Protein AF-A0A931W979-F1 (afdb_monomer_lite)

Secondary structure (DSSP, 8-state):
-----EE-TTT--EESSHHHHHHHHHHHS--TTTTSTT-EEPTTT--EESSHHHHHHHHHHTT---

pLDDT: mean 79.58, std 13.18, range [46.31, 92.25]

Structure (mmCIF, N/CA/C/O backbone):
data_AF-A0A931W979-F1
#
_entry.id   AF-A0A931W979-F1
#
loop_
_atom_site.group_PDB
_atom_site.id
_atom_site.type_symbol
_atom_site.label_atom_id
_atom_site.label_alt_id
_atom_site.label_comp_id
_atom_site.label_asym_id
_atom_site.label_entity_id
_atom_site.label_seq_id
_atom_site.pdbx_PDB_ins_code
_atom_site.Cartn_x
_atom_site.Cartn_y
_atom_site.Cartn_z
_atom_site.occupancy
_atom_site.B_iso_or_equiv
_atom_site.auth_seq_id
_atom_site.auth_comp_id
_atom_site.auth_asym_id
_atom_site.auth_atom_id
_atom_site.pdbx_PDB_model_num
ATOM 1 N N . MET A 1 1 ? 20.382 -17.285 -28.246 1.00 46.31 1 MET A N 1
ATOM 2 C CA . MET A 1 1 ? 20.043 -17.388 -26.816 1.00 46.31 1 MET A CA 1
ATOM 3 C C . MET A 1 1 ? 18.956 -16.373 -26.584 1.00 46.31 1 MET A C 1
ATOM 5 O O . MET A 1 1 ? 19.226 -15.181 -26.623 1.00 46.31 1 MET A O 1
ATOM 9 N N . ASP A 1 2 ? 17.727 -16.855 -26.529 1.00 54.72 2 ASP A N 1
ATOM 10 C CA . ASP A 1 2 ? 16.507 -16.066 -26.477 1.00 54.72 2 ASP A CA 1
ATOM 11 C C . ASP A 1 2 ? 16.493 -15.297 -25.157 1.00 54.72 2 ASP A C 1
ATOM 13 O O . ASP A 1 2 ? 16.241 -15.852 -24.089 1.00 54.72 2 ASP A O 1
ATOM 17 N N . SER A 1 3 ? 16.884 -14.023 -25.221 1.00 69.00 3 SER A N 1
ATOM 18 C CA . SER A 1 3 ? 16.843 -13.111 -24.086 1.00 69.00 3 SER A CA 1
ATOM 19 C C . SER A 1 3 ? 15.386 -12.945 -23.680 1.00 69.00 3 SER A C 1
ATOM 21 O O . SER A 1 3 ? 14.656 -12.158 -24.282 1.00 69.00 3 SER A O 1
ATOM 23 N N . ASN A 1 4 ? 14.959 -13.729 -22.692 1.00 75.50 4 ASN A N 1
ATOM 24 C CA . ASN A 1 4 ? 13.621 -13.699 -22.122 1.00 75.50 4 ASN A CA 1
ATOM 25 C C . ASN A 1 4 ? 13.423 -12.380 -21.359 1.00 75.50 4 ASN A C 1
ATOM 27 O O . ASN A 1 4 ? 13.509 -12.333 -20.134 1.00 75.50 4 ASN A O 1
ATOM 31 N N . LYS A 1 5 ? 13.242 -11.290 -22.111 1.00 84.56 5 LYS A N 1
ATOM 32 C CA . LYS A 1 5 ? 12.946 -9.961 -21.586 1.00 84.56 5 LYS A CA 1
ATOM 33 C C . LYS A 1 5 ? 11.522 -9.951 -21.059 1.00 84.56 5 LYS A C 1
ATOM 35 O O . LYS A 1 5 ? 10.596 -10.438 -21.710 1.00 84.56 5 LYS A O 1
ATOM 40 N N . LEU A 1 6 ? 11.350 -9.370 -19.885 1.00 89.81 6 LEU A N 1
ATOM 41 C CA . LEU A 1 6 ? 10.073 -9.326 -19.198 1.00 89.81 6 LEU A CA 1
ATOM 42 C C . LEU A 1 6 ? 9.267 -8.159 -19.738 1.00 89.81 6 LEU A C 1
ATOM 44 O O . LEU A 1 6 ? 9.759 -7.037 -19.842 1.00 89.81 6 LEU A O 1
ATOM 48 N N . LYS A 1 7 ? 8.034 -8.449 -20.145 1.00 90.25 7 LYS A N 1
ATOM 49 C CA . LYS A 1 7 ? 7.157 -7.478 -20.784 1.00 90.25 7 LYS A CA 1
ATOM 50 C C . LYS A 1 7 ? 6.100 -7.024 -19.789 1.00 90.25 7 LYS A C 1
ATOM 52 O O . LYS A 1 7 ? 5.347 -7.852 -19.284 1.00 90.25 7 LYS A O 1
ATOM 57 N N . CYS A 1 8 ? 6.019 -5.722 -19.536 1.00 89.62 8 CYS A N 1
ATOM 58 C CA . CYS A 1 8 ? 4.975 -5.167 -18.689 1.00 89.62 8 CYS A CA 1
ATOM 59 C C . CYS A 1 8 ? 3.602 -5.421 -19.339 1.00 89.62 8 CYS A C 1
ATOM 61 O O . CYS A 1 8 ? 3.396 -5.019 -20.488 1.00 89.62 8 CYS A O 1
ATOM 63 N N . PRO A 1 9 ? 2.646 -6.055 -18.644 1.00 84.81 9 PRO A N 1
ATOM 64 C CA . PRO A 1 9 ? 1.328 -6.345 -19.208 1.00 84.81 9 PRO A CA 1
ATOM 65 C C . PRO A 1 9 ? 0.454 -5.092 -19.378 1.00 84.81 9 PRO A C 1
ATOM 67 O O . PRO A 1 9 ? -0.496 -5.122 -20.153 1.00 84.81 9 PRO A O 1
ATOM 70 N N . MET A 1 10 ? 0.780 -3.994 -18.686 1.00 86.81 10 MET A N 1
ATOM 71 C CA . MET A 1 10 ? 0.007 -2.744 -18.711 1.00 86.81 10 MET A CA 1
ATOM 72 C C . MET A 1 10 ? 0.295 -1.918 -19.973 1.00 86.81 10 MET A C 1
ATOM 74 O O . MET A 1 10 ? -0.622 -1.408 -20.610 1.00 86.81 10 MET A O 1
ATOM 78 N N . CYS A 1 11 ? 1.573 -1.783 -20.338 1.00 90.81 11 CYS A N 1
ATOM 79 C CA . CYS A 1 11 ? 2.021 -0.906 -21.428 1.00 90.81 11 CYS A CA 1
ATOM 80 C C . CYS A 1 11 ? 2.833 -1.622 -22.516 1.00 90.81 11 CYS A C 1
ATOM 82 O O . CYS A 1 11 ? 3.084 -1.059 -23.579 1.00 90.81 11 CYS A O 1
ATOM 84 N N . GLY A 1 12 ? 3.265 -2.859 -22.269 1.00 88.88 12 GLY A N 1
ATOM 85 C CA . GLY A 1 12 ? 4.097 -3.623 -23.190 1.00 88.88 12 GLY A CA 1
ATOM 86 C C . GLY A 1 12 ? 5.590 -3.283 -23.164 1.00 88.88 12 GLY A C 1
ATOM 87 O O . GLY A 1 12 ? 6.307 -3.787 -24.029 1.00 88.88 12 GLY A O 1
ATOM 88 N N . GLY A 1 13 ? 6.064 -2.469 -22.212 1.00 91.19 13 GLY A N 1
ATOM 89 C CA . GLY A 1 13 ? 7.489 -2.156 -22.044 1.00 91.19 13 GLY A CA 1
ATOM 90 C C . GLY A 1 13 ? 8.325 -3.412 -21.785 1.00 91.19 13 GLY A C 1
ATOM 91 O O . GLY A 1 13 ? 7.857 -4.318 -21.103 1.00 91.19 13 GLY A O 1
ATOM 92 N N . GLN A 1 14 ? 9.532 -3.492 -22.350 1.00 91.69 14 GLN A N 1
ATOM 93 C CA . GLN A 1 14 ? 10.430 -4.642 -22.202 1.00 91.69 14 GLN A CA 1
ATOM 94 C C . GLN A 1 14 ? 11.584 -4.308 -21.260 1.00 91.69 14 GLN A C 1
ATOM 96 O O . GLN A 1 14 ? 12.229 -3.276 -21.421 1.00 91.69 14 GLN A O 1
ATOM 101 N N . PHE A 1 15 ? 11.862 -5.214 -20.329 1.00 91.44 15 PHE A N 1
ATOM 102 C CA . PHE A 1 15 ? 12.866 -5.055 -19.284 1.00 91.44 15 PHE A CA 1
ATOM 103 C C . PHE A 1 15 ? 13.769 -6.285 -19.232 1.00 91.44 15 PHE A C 1
ATOM 105 O O . PHE A 1 15 ? 13.346 -7.398 -19.555 1.00 91.44 15 PHE A O 1
ATOM 112 N N . ASP A 1 16 ? 15.017 -6.097 -18.819 1.00 89.38 16 ASP A N 1
ATOM 113 C CA . ASP A 1 16 ? 16.004 -7.177 -18.735 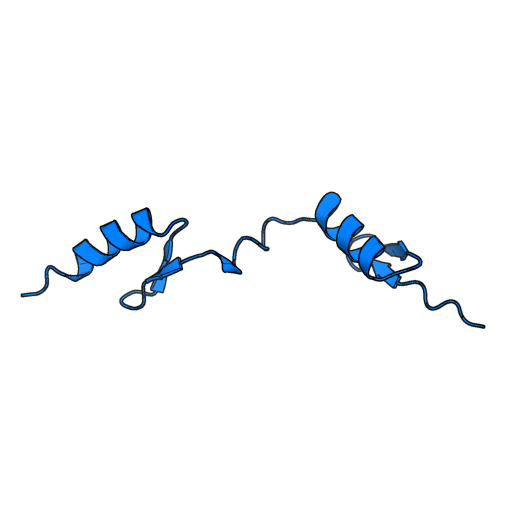1.00 89.38 16 ASP A CA 1
ATOM 114 C C . ASP A 1 16 ? 15.878 -7.996 -17.442 1.00 89.38 16 ASP A C 1
ATOM 116 O O . ASP A 1 16 ? 16.505 -9.046 -17.304 1.00 89.38 16 ASP A O 1
ATOM 120 N N . SER A 1 17 ? 15.056 -7.552 -16.487 1.00 90.06 17 SER A N 1
ATOM 121 C CA . SER A 1 17 ? 14.832 -8.229 -15.208 1.00 90.06 17 SER A CA 1
ATOM 122 C C . SER A 1 17 ? 13.458 -7.920 -14.613 1.00 90.06 17 SER A C 1
ATOM 124 O O . SER A 1 17 ? 12.831 -6.912 -14.937 1.00 90.06 17 SER A O 1
ATOM 126 N N . GLN A 1 18 ? 12.989 -8.815 -13.736 1.00 86.62 18 GLN A N 1
ATOM 127 C CA . GLN A 1 18 ? 11.671 -8.695 -13.103 1.00 86.62 18 GLN A CA 1
ATOM 128 C C . GLN A 1 18 ? 11.625 -7.494 -12.170 1.00 86.62 18 GLN A C 1
ATOM 130 O O . GLN A 1 18 ? 10.622 -6.799 -12.146 1.00 86.62 18 GLN A O 1
ATOM 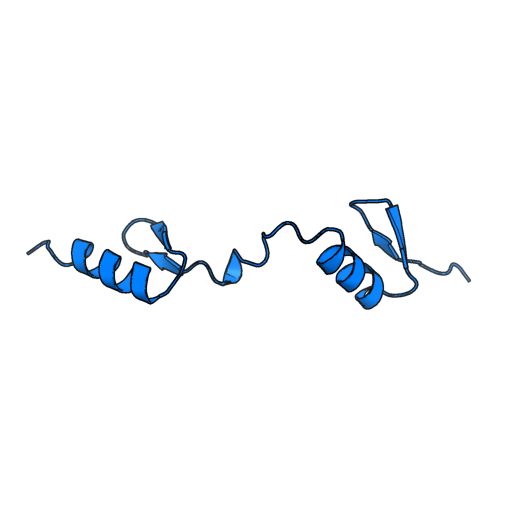135 N N . ASP A 1 19 ? 12.726 -7.222 -11.474 1.00 88.31 19 ASP A N 1
ATOM 136 C CA . ASP A 1 19 ? 12.859 -6.087 -10.561 1.00 88.31 19 ASP A CA 1
ATOM 137 C C . ASP A 1 19 ? 12.694 -4.737 -11.281 1.00 88.31 19 ASP A C 1
ATOM 139 O O . ASP A 1 19 ? 11.977 -3.856 -10.810 1.00 88.31 19 ASP A O 1
ATO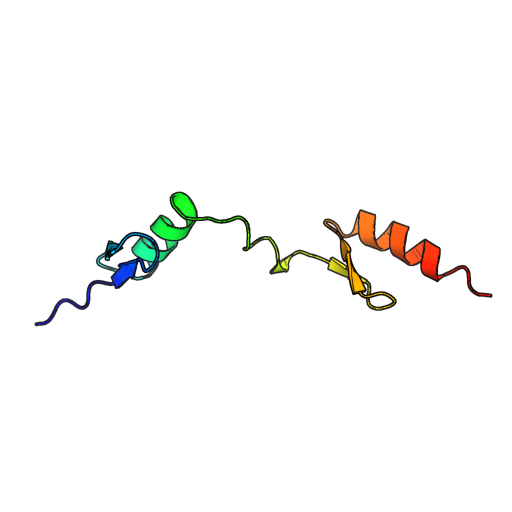M 143 N N . GLU A 1 20 ? 13.264 -4.603 -12.485 1.00 91.06 20 GLU A N 1
ATOM 144 C CA . GLU A 1 20 ? 13.101 -3.399 -13.307 1.00 91.06 20 GLU A CA 1
ATOM 145 C C . GLU A 1 20 ? 11.670 -3.247 -13.830 1.00 91.06 20 GLU A C 1
ATOM 147 O O . GLU A 1 20 ? 11.123 -2.144 -13.821 1.00 91.06 20 GLU A O 1
ATOM 152 N N . MET A 1 21 ? 11.042 -4.349 -14.253 1.00 92.19 21 MET A N 1
ATOM 153 C CA . MET A 1 21 ? 9.647 -4.342 -14.702 1.00 92.19 21 MET A CA 1
ATOM 154 C C . MET A 1 21 ? 8.688 -4.011 -13.554 1.00 92.19 21 MET A C 1
ATOM 156 O O . MET A 1 21 ? 7.785 -3.197 -13.733 1.00 92.19 21 MET A O 1
ATOM 160 N N . ASP A 1 22 ? 8.907 -4.598 -12.377 1.00 88.62 22 ASP A N 1
ATOM 161 C CA . ASP A 1 22 ? 8.120 -4.370 -11.166 1.00 88.62 22 ASP A CA 1
ATOM 162 C C . ASP A 1 22 ? 8.279 -2.931 -10.671 1.00 88.62 22 ASP A C 1
ATOM 164 O O . ASP A 1 22 ? 7.288 -2.243 -10.454 1.00 88.62 22 ASP A O 1
ATOM 168 N N . SER A 1 23 ? 9.511 -2.418 -10.614 1.00 90.44 23 SER A N 1
ATOM 169 C CA . SER A 1 23 ? 9.787 -1.017 -10.281 1.00 90.44 23 SER A CA 1
ATOM 170 C C . SER A 1 23 ? 9.153 -0.052 -11.281 1.00 90.44 23 SER A C 1
ATOM 172 O O . SER A 1 23 ? 8.599 0.977 -10.889 1.00 90.44 23 SER A O 1
ATOM 174 N N . HIS A 1 24 ? 9.201 -0.372 -12.577 1.00 92.25 24 HIS A N 1
ATOM 175 C CA . HIS A 1 24 ? 8.502 0.389 -13.607 1.00 92.25 24 HIS A CA 1
ATOM 176 C C . HIS A 1 24 ? 6.990 0.362 -13.378 1.00 92.25 24 HIS A C 1
ATOM 178 O O . HIS A 1 24 ? 6.358 1.419 -13.386 1.00 92.25 24 HIS A O 1
ATOM 184 N N . ALA A 1 25 ? 6.411 -0.818 -13.148 1.00 89.44 25 ALA A N 1
ATOM 185 C CA . ALA A 1 25 ? 4.990 -0.965 -12.887 1.00 89.44 25 ALA A CA 1
ATOM 186 C C . ALA A 1 25 ? 4.598 -0.194 -11.623 1.00 89.44 25 ALA A C 1
ATOM 188 O O . ALA A 1 25 ? 3.652 0.572 -11.656 1.00 89.44 25 ALA A O 1
ATOM 189 N N . LYS A 1 26 ? 5.382 -0.252 -10.550 1.00 85.75 26 LYS A N 1
ATOM 190 C CA . LYS A 1 26 ? 5.137 0.510 -9.322 1.00 85.75 26 LYS A CA 1
ATOM 191 C C . LYS A 1 26 ? 5.294 2.020 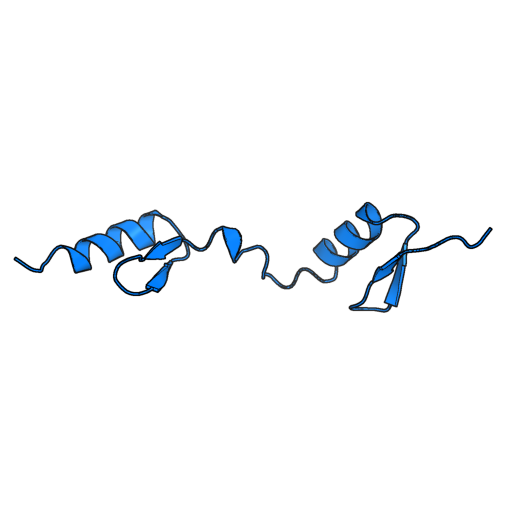-9.478 1.00 85.75 26 LYS A C 1
ATOM 193 O O . LYS A 1 26 ? 4.716 2.769 -8.702 1.00 85.75 26 LYS A O 1
ATOM 198 N N . GLN A 1 27 ? 6.061 2.517 -10.439 1.00 86.75 27 GLN A N 1
ATOM 199 C CA . GLN A 1 27 ? 6.222 3.966 -10.620 1.00 86.75 27 GLN A CA 1
ATOM 200 C C . GLN A 1 27 ? 5.248 4.538 -11.650 1.00 86.75 27 GLN A C 1
ATOM 202 O O . GLN A 1 27 ? 4.653 5.589 -11.429 1.00 86.75 27 GLN A O 1
ATOM 207 N N . MET A 1 28 ? 5.067 3.837 -12.767 1.00 85.75 28 MET A N 1
ATOM 208 C CA . MET A 1 28 ? 4.262 4.287 -13.908 1.00 85.75 28 MET A CA 1
ATOM 209 C C . MET A 1 28 ? 2.828 3.758 -13.864 1.00 85.75 28 MET A C 1
ATOM 211 O O . MET A 1 28 ? 1.926 4.328 -14.477 1.00 85.75 28 MET A O 1
ATOM 215 N N . HIS A 1 29 ? 2.623 2.652 -13.158 1.00 86.81 29 HIS A N 1
ATOM 216 C CA . HIS A 1 29 ? 1.395 1.869 -13.149 1.00 86.81 29 HIS A CA 1
ATOM 217 C C . HIS A 1 29 ? 0.955 1.461 -11.737 1.00 86.81 29 HIS A C 1
ATOM 219 O O . HIS A 1 29 ? 0.126 0.557 -11.621 1.00 86.81 29 HIS A O 1
ATOM 225 N N . SER A 1 30 ? 1.476 2.112 -10.681 1.00 72.38 30 SER A N 1
ATOM 226 C CA . SER A 1 30 ? 0.964 1.967 -9.313 1.00 72.38 30 SER A CA 1
ATOM 227 C C . SER A 1 30 ? -0.441 2.539 -9.267 1.00 72.38 30 SER A C 1
ATOM 229 O O . SER A 1 30 ? -0.696 3.650 -8.797 1.00 72.38 30 SER A O 1
ATOM 231 N N . ASN A 1 31 ? -1.387 1.759 -9.770 1.00 59.75 31 ASN A N 1
ATOM 232 C CA . ASN A 1 31 ? -2.727 1.822 -9.265 1.00 59.75 31 ASN A CA 1
ATOM 233 C C . ASN A 1 31 ? -2.620 1.395 -7.809 1.00 59.75 31 ASN A C 1
ATOM 235 O O . ASN A 1 31 ? -2.045 0.363 -7.484 1.00 59.75 31 ASN A O 1
ATOM 239 N N . LYS A 1 32 ? -3.105 2.292 -6.963 1.00 54.66 32 LYS A N 1
ATOM 240 C CA . LYS A 1 32 ? -3.056 2.375 -5.505 1.00 54.66 32 LYS A CA 1
ATOM 241 C C . LYS A 1 32 ? -3.733 1.188 -4.795 1.00 54.66 32 LYS A C 1
ATOM 243 O O . LYS A 1 32 ? -4.540 1.389 -3.896 1.00 54.66 32 LYS A O 1
ATOM 248 N N . ASP A 1 33 ? -3.432 -0.026 -5.229 1.00 53.97 33 ASP A N 1
ATOM 249 C CA . ASP A 1 33 ? -4.075 -1.275 -4.831 1.00 53.97 33 ASP A CA 1
ATOM 250 C C . ASP A 1 33 ? -3.184 -2.090 -3.881 1.00 53.97 33 ASP A C 1
ATOM 252 O O . ASP A 1 33 ? -3.683 -2.851 -3.063 1.00 53.97 33 ASP A O 1
ATOM 256 N N . GLU A 1 34 ? -1.876 -1.802 -3.823 1.00 53.34 34 GLU A N 1
ATOM 257 C CA . GLU A 1 34 ? -0.990 -2.331 -2.767 1.00 53.34 34 GLU A CA 1
ATOM 258 C C . GLU A 1 34 ? -1.308 -1.747 -1.364 1.00 53.34 34 GL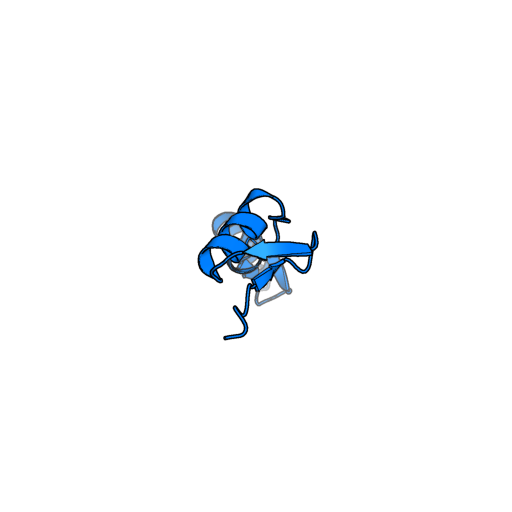U A C 1
ATOM 260 O O . GLU A 1 34 ? -0.719 -2.147 -0.362 1.00 53.34 34 GLU A O 1
ATOM 265 N N . GLN A 1 35 ? -2.284 -0.831 -1.250 1.00 51.59 35 GLN A N 1
ATOM 266 C CA . GLN A 1 35 ? -2.879 -0.446 0.041 1.00 51.59 35 GLN A CA 1
ATOM 267 C C . GLN A 1 35 ? -3.964 -1.424 0.528 1.00 51.59 35 GLN A C 1
ATOM 269 O O . GLN A 1 35 ? -4.516 -1.223 1.614 1.00 51.59 35 GLN A O 1
ATOM 274 N N . GLU A 1 36 ? -4.284 -2.483 -0.223 1.00 54.00 36 GLU A N 1
ATOM 275 C CA . GLU A 1 36 ? -5.270 -3.465 0.231 1.00 54.00 36 GLU A CA 1
ATOM 276 C C . GLU A 1 36 ? -4.718 -4.389 1.337 1.00 54.00 36 GLU A C 1
ATOM 278 O O . GLU A 1 36 ? -5.472 -4.751 2.238 1.00 54.00 36 GLU A O 1
ATOM 283 N N . GLU A 1 37 ? -3.406 -4.662 1.393 1.00 54.75 37 GLU A N 1
ATOM 284 C CA . GLU A 1 37 ? -2.837 -5.538 2.440 1.00 54.75 37 GLU A CA 1
ATOM 285 C C . GLU A 1 37 ? -2.822 -4.885 3.840 1.00 54.75 37 GLU A C 1
ATOM 287 O O . GLU A 1 37 ? -2.859 -5.568 4.861 1.00 54.75 37 GLU A O 1
ATOM 292 N N . HIS A 1 38 ? -2.866 -3.551 3.912 1.00 57.44 38 HIS A N 1
ATOM 293 C CA . HIS A 1 38 ? -2.931 -2.809 5.180 1.00 57.44 38 HIS A CA 1
ATOM 294 C C . HIS A 1 38 ? -4.349 -2.356 5.551 1.00 57.44 38 HIS A C 1
ATOM 296 O O . HIS A 1 38 ? -4.535 -1.605 6.514 1.00 57.44 38 HIS A O 1
ATOM 302 N N . SER A 1 39 ? -5.362 -2.783 4.795 1.00 66.56 39 SER A N 1
ATOM 303 C CA . SER A 1 39 ? -6.751 -2.497 5.134 1.00 66.56 39 SER A CA 1
ATOM 304 C C . SER A 1 39 ? -7.186 -3.403 6.280 1.00 66.56 39 SER A C 1
ATOM 306 O O . SER A 1 39 ? -7.264 -4.622 6.148 1.00 66.56 39 SER A O 1
ATOM 308 N N . ILE A 1 40 ? -7.479 -2.808 7.432 1.00 80.12 40 ILE A N 1
ATOM 309 C CA . ILE A 1 40 ? -7.797 -3.569 8.639 1.00 80.12 40 ILE A CA 1
ATOM 310 C C . ILE A 1 40 ? -9.303 -3.797 8.661 1.00 80.12 40 ILE A C 1
ATOM 312 O O . ILE A 1 40 ? -10.084 -2.845 8.679 1.00 80.12 40 ILE A O 1
ATOM 316 N N . ILE A 1 41 ? -9.718 -5.062 8.608 1.00 84.56 41 ILE A N 1
ATOM 317 C CA . ILE A 1 41 ? -11.126 -5.433 8.460 1.00 84.56 41 ILE A CA 1
ATOM 318 C C . ILE A 1 41 ? -11.730 -5.814 9.809 1.00 84.56 41 ILE A C 1
ATOM 320 O O . ILE A 1 41 ? -11.160 -6.593 10.572 1.00 84.56 41 ILE A O 1
ATOM 324 N N . CYS A 1 42 ? -12.920 -5.290 10.099 1.00 86.44 42 CYS A N 1
ATOM 325 C CA . CYS A 1 42 ? -13.668 -5.688 11.283 1.00 86.44 42 CYS A CA 1
ATOM 326 C C . CYS A 1 42 ? -14.164 -7.130 11.162 1.00 86.44 42 CYS A C 1
ATOM 328 O O . CYS A 1 42 ? -15.001 -7.427 10.315 1.00 86.44 42 CYS A O 1
ATOM 330 N N . SER A 1 43 ? -13.757 -8.014 12.071 1.00 82.75 43 SER A N 1
ATOM 331 C CA . SER A 1 43 ? -14.242 -9.401 12.093 1.00 82.75 43 SER A CA 1
ATOM 332 C C . SER A 1 43 ? -15.733 -9.539 12.432 1.00 82.75 43 SER A C 1
ATOM 334 O O . SER A 1 43 ? -16.313 -10.585 12.166 1.00 82.75 43 SER A O 1
ATOM 336 N N . LYS A 1 44 ? -16.366 -8.514 13.026 1.00 83.19 44 LYS A N 1
ATOM 337 C CA . LYS A 1 44 ? -17.788 -8.558 13.412 1.00 83.19 44 LYS A CA 1
ATOM 338 C C . LYS A 1 44 ? -18.749 -8.156 12.290 1.00 83.19 44 LYS A C 1
ATOM 340 O O . LYS A 1 44 ? -19.860 -8.669 12.251 1.00 83.19 44 LYS A O 1
ATOM 345 N N . CYS A 1 45 ? -18.350 -7.256 11.390 1.00 87.31 45 CYS A N 1
ATOM 346 C CA . CYS A 1 45 ? -19.227 -6.758 10.319 1.00 87.31 45 CYS A CA 1
ATOM 347 C C . CYS A 1 45 ? -18.568 -6.661 8.933 1.00 87.31 45 CYS A C 1
ATOM 349 O O . CYS A 1 45 ? -19.233 -6.286 7.973 1.00 87.31 45 CYS A O 1
ATOM 351 N N . GLY A 1 46 ? -17.273 -6.960 8.814 1.00 84.12 46 GLY A N 1
ATOM 352 C CA . GLY A 1 46 ? -16.534 -6.896 7.552 1.00 84.12 46 GLY A CA 1
ATOM 353 C C . GLY A 1 46 ? -16.162 -5.483 7.091 1.00 84.12 46 GLY A C 1
ATOM 354 O O . GLY A 1 46 ? -15.734 -5.315 5.952 1.00 84.12 46 GLY A O 1
ATOM 355 N N . MET A 1 47 ? -16.314 -4.455 7.936 1.00 84.75 47 MET A N 1
ATOM 356 C CA . MET A 1 47 ? -15.978 -3.079 7.555 1.00 84.75 47 MET A CA 1
ATOM 357 C C . MET A 1 47 ? -14.473 -2.928 7.317 1.00 84.75 47 MET A C 1
ATOM 359 O O . MET A 1 47 ? -13.674 -3.194 8.216 1.00 84.75 47 MET A O 1
ATOM 363 N N . LYS A 1 48 ? -14.100 -2.474 6.114 1.00 85.19 48 LYS A N 1
ATOM 364 C CA . LYS A 1 48 ? -12.725 -2.097 5.769 1.00 85.19 48 LYS A CA 1
ATOM 365 C C . LYS A 1 48 ? -12.400 -0.742 6.400 1.00 85.19 48 LYS A C 1
ATOM 367 O O . LYS A 1 48 ? -13.016 0.265 6.053 1.00 85.19 48 LYS A O 1
ATOM 372 N N . ALA A 1 49 ? -11.434 -0.716 7.310 1.00 82.44 49 ALA A N 1
ATOM 373 C CA . ALA A 1 49 ? -10.915 0.503 7.907 1.00 82.44 49 ALA A CA 1
ATOM 374 C C . ALA A 1 49 ? -9.545 0.853 7.316 1.00 82.44 49 ALA A C 1
ATOM 376 O O . ALA A 1 49 ? -8.693 -0.005 7.092 1.00 82.44 49 ALA A O 1
ATOM 377 N N . LYS A 1 50 ? -9.322 2.154 7.121 1.00 80.00 50 LYS A N 1
ATOM 378 C CA . LYS A 1 50 ? -8.072 2.722 6.590 1.00 80.00 50 LYS A CA 1
ATOM 379 C C . LYS A 1 50 ? -6.929 2.781 7.608 1.00 80.00 50 LYS A C 1
ATOM 381 O O . LYS A 1 50 ? -5.827 3.204 7.274 1.00 80.00 50 LYS A O 1
ATOM 386 N N . SER A 1 51 ? -7.200 2.474 8.878 1.00 83.38 51 SER A N 1
ATOM 387 C CA . SER A 1 51 ? -6.243 2.586 9.982 1.00 83.38 51 SER A CA 1
ATOM 388 C C . SER A 1 51 ? -6.721 1.817 11.220 1.00 83.38 51 SER A C 1
ATOM 390 O O . SER A 1 51 ? -7.931 1.689 11.430 1.00 83.38 51 SER A O 1
ATOM 392 N N . PRO A 1 52 ? -5.801 1.381 12.100 1.00 82.50 52 PRO A N 1
ATOM 393 C CA . PRO A 1 52 ? -6.149 0.615 13.302 1.00 82.50 52 PRO A CA 1
ATOM 394 C C . PRO A 1 52 ? -6.948 1.427 14.321 1.00 82.50 52 PRO A C 1
ATOM 396 O O . PRO A 1 52 ? -7.812 0.880 14.993 1.00 82.50 52 PRO A O 1
ATOM 399 N N . GLN A 1 53 ? -6.713 2.738 14.406 1.00 85.94 53 GLN A N 1
ATOM 400 C CA . GLN A 1 53 ? -7.456 3.642 15.296 1.00 85.94 53 GLN A CA 1
ATOM 401 C C . GLN A 1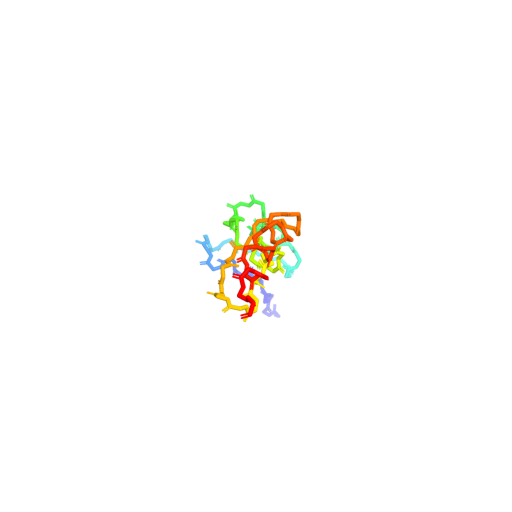 53 ? -8.933 3.775 14.884 1.00 85.94 53 GLN A C 1
ATOM 403 O O . GLN A 1 53 ? -9.830 3.777 15.730 1.00 85.94 53 GLN A O 1
ATOM 408 N N . ASP A 1 54 ? -9.177 3.836 13.573 1.00 86.88 54 ASP A N 1
ATOM 409 C CA . ASP A 1 54 ? -10.510 3.892 12.965 1.00 86.88 54 ASP A CA 1
ATOM 410 C C . ASP A 1 54 ? -11.262 2.581 13.263 1.00 86.88 54 ASP A C 1
ATOM 412 O O . ASP A 1 54 ? -12.388 2.598 13.762 1.00 86.88 54 ASP A O 1
ATOM 416 N N . LEU A 1 55 ? -10.576 1.437 13.104 1.00 88.25 55 LEU A N 1
ATOM 417 C CA . LEU A 1 55 ? -11.132 0.128 13.442 1.00 88.25 55 LEU A CA 1
ATOM 418 C C . LEU A 1 55 ? -11.397 -0.048 14.943 1.00 88.25 55 LEU A C 1
ATOM 420 O O . LEU A 1 55 ? -12.402 -0.652 15.308 1.00 88.25 55 LEU A O 1
ATOM 424 N N . ALA A 1 56 ? -10.524 0.459 15.814 1.00 86.69 56 ALA A N 1
ATOM 425 C CA . ALA A 1 56 ? -10.697 0.365 17.262 1.00 86.69 56 ALA A CA 1
ATOM 426 C C . ALA A 1 56 ? -11.949 1.125 17.723 1.00 86.69 56 ALA A C 1
ATOM 428 O O . ALA A 1 56 ? -12.778 0.563 18.437 1.00 86.69 56 ALA A O 1
ATOM 429 N N . THR A 1 57 ? -12.124 2.361 17.245 1.00 88.62 57 THR A N 1
ATOM 430 C CA . THR A 1 57 ? -13.309 3.186 17.540 1.00 88.62 57 THR A CA 1
ATOM 431 C C . THR A 1 57 ? -14.580 2.531 16.999 1.00 88.62 57 THR A C 1
ATOM 433 O O . THR A 1 57 ? -15.584 2.416 17.698 1.00 88.62 57 THR A O 1
ATOM 436 N N . HIS A 1 58 ? -14.521 2.017 15.771 1.00 89.62 58 HIS A N 1
ATOM 437 C CA . HIS A 1 58 ? -15.602 1.239 15.176 1.00 89.62 58 HIS A CA 1
ATOM 438 C C . HIS A 1 58 ? -15.937 -0.024 15.995 1.00 89.62 58 HIS A C 1
ATOM 440 O O . HIS A 1 58 ? -17.102 -0.318 16.254 1.00 89.62 58 HIS A O 1
ATOM 446 N N . GLY A 1 59 ? -14.918 -0.752 16.458 1.00 85.56 59 GLY A N 1
ATOM 447 C CA . GLY A 1 59 ? -15.045 -1.949 17.286 1.00 85.56 59 GLY A CA 1
ATOM 448 C C . GLY A 1 59 ? -15.797 -1.703 18.593 1.00 85.56 59 GLY A C 1
ATOM 449 O O . GLY A 1 59 ? -16.565 -2.562 19.023 1.00 85.56 59 GLY A O 1
ATOM 450 N N . GLN A 1 60 ? -15.638 -0.516 19.187 1.00 87.38 60 GLN A N 1
ATOM 451 C CA . GLN A 1 60 ? -16.367 -0.119 20.394 1.00 87.38 60 GLN A CA 1
ATOM 452 C C . GLN A 1 60 ? -17.878 -0.003 20.159 1.00 87.38 60 GLN A C 1
ATOM 454 O O . GLN A 1 60 ? -18.647 -0.305 21.069 1.00 87.38 60 GLN A O 1
ATOM 459 N N . GLN A 1 61 ? -18.319 0.345 18.945 1.00 83.06 61 GLN A N 1
ATOM 460 C CA . GLN A 1 61 ? -19.747 0.366 18.606 1.00 83.06 61 GLN A CA 1
ATOM 461 C C . GLN A 1 61 ? -20.361 -1.040 18.576 1.00 83.06 61 GLN A C 1
ATOM 463 O O . GLN A 1 61 ? -21.541 -1.203 18.855 1.00 83.06 61 GLN A O 1
ATOM 468 N N . HIS A 1 62 ? -19.565 -2.079 18.307 1.00 84.12 62 HIS A N 1
ATOM 469 C CA . HIS A 1 62 ? -20.030 -3.470 18.389 1.00 84.12 62 HIS A CA 1
ATOM 470 C C . HIS A 1 62 ? -20.045 -4.032 19.810 1.00 84.12 62 HIS A C 1
ATOM 472 O O . HIS A 1 62 ? -20.485 -5.164 20.021 1.00 84.12 62 HIS A O 1
ATOM 478 N N . SER A 1 63 ? -19.483 -3.304 20.772 1.00 74.56 63 SER A N 1
ATOM 479 C CA . SER A 1 63 ? -19.434 -3.707 22.179 1.00 74.56 63 SER A CA 1
ATOM 480 C C . SER A 1 63 ? -20.680 -3.267 22.955 1.00 74.56 63 SER A C 1
ATOM 482 O O . SER A 1 63 ? -20.817 -3.625 24.118 1.00 74.56 63 SER A O 1
ATOM 484 N N . THR A 1 64 ? -21.613 -2.539 22.329 1.00 65.88 64 THR A N 1
ATOM 485 C CA . THR A 1 64 ? -22.868 -2.079 22.951 1.00 65.88 64 THR A CA 1
ATOM 486 C C . THR A 1 64 ? -24.041 -3.042 22.749 1.00 65.88 64 THR A C 1
ATOM 488 O O . THR A 1 64 ? -25.183 -2.603 22.634 1.00 65.88 64 THR A O 1
ATOM 491 N N . SER A 1 65 ? -23.783 -4.350 22.708 1.00 58.06 65 SER A N 1
ATOM 492 C CA . SER A 1 65 ? -24.820 -5.334 23.021 1.00 58.06 65 SER A CA 1
ATOM 493 C C . SER A 1 65 ? -24.479 -5.921 24.381 1.00 58.06 65 SER A C 1
ATOM 495 O O . SER A 1 65 ? -23.553 -6.724 24.499 1.00 58.06 65 SER A O 1
ATOM 497 N N . SER A 1 66 ? -25.187 -5.421 25.394 1.00 53.31 66 SER A N 1
ATOM 498 C CA . SER A 1 66 ? -25.362 -6.088 26.685 1.00 53.31 66 SER A CA 1
ATOM 499 C C . SER A 1 66 ? -25.921 -7.498 26.521 1.00 53.31 66 SER A C 1
ATOM 501 O O . SER A 1 66 ? -26.545 -7.766 25.466 1.00 53.31 66 SER A O 1
#

Sequence (66 aa):
MDSNKLKCPMCGGQFDSQDEMDSHAKQMHSNKDEQEEHSIICSKCGMKAKSPQDLATHGQQHSTSS

Radius of gyration: 20.16 Å; chains: 1; bounding box: 45×22×54 Å

Foldseek 3Di:
DPQPWDAQPVPRDTHSDPVVSVVCCCVVPPPVCVQVVVQDADPVPRDTDSDPVRNVVVVVVVVPDD